Protein AF-A0A2J6H654-F1 (afdb_monomer_lite)

Sequence (128 aa):
MFSINKYWPLVLLLLPNIARSQNTPSISLNSMLEKVTAYAPSLNADAAAIKIRQAQTTEVRNNWLPSLKLNYQADVGTNNNTAGPYFGFGIIPSNSRGVRDESNTSATLTNLGIAALDWEVYNFGAYG

Secondary structure (DSSP, 8-state):
---GGGSHHHHHHHHHHHHGGG------HHHHHHHHHHH-HHHHHHHHHHHHHHHHHHHHHHTTS-EEEEEEEEEEEE-SS---PPPTTS----------SS---SEEEEEEEEEEEE--S--SSS--

Foldseek 3Di:
DDDPVVCVVVVVVCVVVVVVVPPPDPQDPVNVVVCCCVDPPVNVVVVVVVVVVVVVLVVLQCLQDKDKDKDKDKDKFWCAQDFDDDDPPPDRPGPDGPDDPDGDRDIDMDMDIDIDIDHDNDDPPSRD

Structure (mmCIF, N/CA/C/O backbone):
data_AF-A0A2J6H654-F1
#
_entry.id   AF-A0A2J6H654-F1
#
loop_
_atom_site.group_PDB
_atom_site.id
_atom_site.type_symbol
_atom_site.label_atom_id
_atom_site.label_alt_id
_atom_site.label_comp_id
_atom_site.label_asym_id
_atom_site.label_entity_id
_atom_site.label_seq_id
_atom_site.pdbx_PDB_ins_code
_atom_site.Cartn_x
_atom_site.Cartn_y
_atom_site.Cartn_z
_atom_site.occupancy
_atom_site.B_iso_or_equiv
_atom_site.auth_seq_id
_atom_site.auth_comp_id
_atom_site.auth_asym_id
_atom_site.auth_atom_id
_atom_site.pdbx_PDB_model_num
ATOM 1 N N . MET A 1 1 ? 17.261 33.964 60.748 1.00 45.66 1 MET A N 1
ATOM 2 C CA . MET A 1 1 ? 16.140 33.294 61.445 1.00 45.66 1 MET A CA 1
ATOM 3 C C . MET A 1 1 ? 14.834 33.749 60.812 1.00 45.66 1 MET A C 1
ATOM 5 O O . MET A 1 1 ? 14.419 34.877 61.041 1.00 45.66 1 MET A O 1
ATOM 9 N N . PHE A 1 2 ? 14.224 32.925 59.958 1.00 48.28 2 PHE A N 1
ATOM 10 C CA . PHE A 1 2 ? 12.904 33.222 59.395 1.00 48.28 2 PHE A CA 1
ATOM 11 C C . PHE A 1 2 ? 11.837 32.871 60.439 1.00 48.28 2 PHE A C 1
ATOM 13 O O . PHE A 1 2 ? 11.706 31.715 60.826 1.00 48.28 2 PHE A O 1
ATOM 20 N N . SER A 1 3 ? 11.122 33.881 60.943 1.00 52.66 3 SER A N 1
ATOM 21 C CA . SER A 1 3 ? 10.046 33.696 61.923 1.00 52.66 3 SER A CA 1
ATOM 22 C C . SER A 1 3 ? 8.840 33.037 61.253 1.00 52.66 3 SER A C 1
ATOM 24 O O . SER A 1 3 ? 8.214 33.616 60.362 1.00 52.66 3 SER A O 1
ATOM 26 N N . ILE A 1 4 ? 8.522 31.820 61.692 1.00 63.75 4 ILE A N 1
ATOM 27 C CA . ILE A 1 4 ? 7.454 30.976 61.140 1.00 63.75 4 ILE A CA 1
ATOM 28 C C . ILE A 1 4 ? 6.053 31.589 61.346 1.00 63.75 4 ILE A C 1
ATOM 30 O O . ILE A 1 4 ? 5.126 31.302 60.593 1.00 63.75 4 ILE A O 1
ATOM 34 N N . ASN A 1 5 ? 5.921 32.533 62.285 1.00 62.97 5 ASN A N 1
ATOM 35 C CA . ASN A 1 5 ? 4.659 33.191 62.633 1.00 62.97 5 ASN A CA 1
ATOM 36 C C . ASN A 1 5 ? 4.155 34.176 61.562 1.00 62.97 5 ASN A C 1
ATOM 38 O O . ASN A 1 5 ? 2.994 34.576 61.599 1.00 62.97 5 ASN A O 1
ATOM 42 N N . LYS A 1 6 ? 4.995 34.567 60.591 1.00 65.31 6 LYS A N 1
ATOM 43 C CA . LYS A 1 6 ? 4.622 35.534 59.542 1.00 65.31 6 LYS A CA 1
ATOM 44 C C . LYS A 1 6 ? 3.764 34.923 58.422 1.00 65.31 6 LYS A C 1
ATOM 46 O O . LYS A 1 6 ? 3.054 35.655 57.740 1.00 65.31 6 LYS A O 1
ATOM 51 N N . TYR A 1 7 ? 3.799 33.600 58.243 1.00 70.12 7 TYR A N 1
ATOM 52 C CA . TYR A 1 7 ? 3.111 32.910 57.140 1.00 70.12 7 TYR A CA 1
ATOM 53 C C . TYR A 1 7 ? 1.777 32.258 57.542 1.00 70.12 7 TYR A C 1
ATOM 55 O O . TYR A 1 7 ? 1.045 31.781 56.679 1.00 70.12 7 TYR A O 1
ATOM 63 N N . TRP A 1 8 ? 1.412 32.300 58.828 1.00 72.06 8 TRP A N 1
ATOM 64 C CA . TRP A 1 8 ? 0.133 31.799 59.344 1.00 72.06 8 TRP A CA 1
ATOM 65 C C . TRP A 1 8 ? -1.119 32.369 58.641 1.00 72.06 8 TRP A C 1
ATOM 67 O O . TRP A 1 8 ? -2.002 31.582 58.292 1.00 72.06 8 TRP A O 1
ATOM 77 N N . PRO A 1 9 ? -1.219 33.686 58.341 1.00 71.50 9 PRO A N 1
ATOM 78 C CA . PRO A 1 9 ? -2.393 34.208 57.635 1.00 71.50 9 PRO A CA 1
ATOM 79 C C . PRO A 1 9 ? -2.471 33.733 56.175 1.00 71.50 9 PRO A C 1
ATOM 81 O O . PRO A 1 9 ? -3.568 33.571 55.647 1.00 71.50 9 PRO A O 1
ATOM 84 N N . LEU A 1 10 ? -1.328 33.447 55.536 1.00 67.12 10 LEU A N 1
ATOM 85 C CA . LEU A 1 10 ? -1.275 32.907 54.172 1.00 67.12 10 LEU A CA 1
ATOM 86 C C . LEU A 1 10 ? -1.777 31.455 54.132 1.00 67.12 10 LEU A C 1
ATOM 88 O O . LEU A 1 10 ? -2.508 31.075 53.222 1.00 67.12 10 LEU A O 1
ATOM 92 N N . VAL A 1 11 ? -1.431 30.657 55.147 1.00 70.25 11 VAL A N 1
ATOM 93 C CA . VAL A 1 11 ? -1.918 29.278 55.294 1.00 70.25 11 VAL A CA 1
ATOM 94 C C . VAL A 1 11 ? -3.427 29.258 55.554 1.00 70.25 11 VAL A C 1
ATOM 96 O O . VAL A 1 11 ? -4.134 28.470 54.929 1.00 70.25 11 VAL A O 1
ATOM 99 N N . LEU A 1 12 ? -3.951 30.166 56.390 1.00 69.38 12 LEU A N 1
ATOM 100 C CA . LEU A 1 12 ? -5.393 30.250 56.660 1.00 69.38 12 LEU A CA 1
ATOM 101 C C . LEU A 1 12 ? -6.231 30.617 55.421 1.00 69.38 12 LEU A C 1
ATOM 103 O O . LEU A 1 12 ? -7.354 30.137 55.284 1.00 69.38 12 LEU A O 1
ATOM 107 N N . LEU A 1 13 ? -5.681 31.416 54.502 1.00 67.12 13 LEU A N 1
ATOM 108 C CA . LEU A 1 13 ? -6.326 31.788 53.234 1.00 67.12 13 LEU A CA 1
ATOM 109 C C . LEU A 1 13 ? -6.389 30.637 52.213 1.00 67.12 13 LEU A C 1
ATOM 111 O O . LEU A 1 13 ? -7.226 30.663 51.311 1.00 67.12 13 LEU A O 1
ATOM 115 N N . LEU A 1 14 ? -5.543 29.613 52.355 1.00 65.44 14 LEU A N 1
ATOM 116 C CA . LEU A 1 14 ? -5.492 28.460 51.448 1.00 65.44 14 LEU A CA 1
ATOM 117 C C . LEU A 1 14 ? -6.413 27.304 51.882 1.00 65.44 14 LEU A C 1
ATOM 119 O O . LEU A 1 14 ? -6.855 26.530 51.034 1.00 65.44 14 LEU A O 1
ATOM 123 N N . LEU A 1 15 ? -6.770 27.218 53.168 1.00 65.25 15 LEU A N 1
ATOM 124 C CA . LEU A 1 15 ? -7.666 26.191 53.722 1.00 65.25 15 LEU A CA 1
ATOM 125 C C . LEU A 1 15 ? -9.070 26.116 53.074 1.00 65.25 15 LEU A C 1
ATOM 127 O O . LEU A 1 15 ? -9.518 24.999 52.799 1.00 65.25 15 LEU A O 1
ATOM 131 N N . PRO A 1 16 ? -9.781 27.225 52.770 1.00 64.69 16 PRO A N 1
ATOM 132 C CA . PRO A 1 16 ? -11.122 27.130 52.187 1.00 64.69 16 PRO A CA 1
ATOM 133 C C . PRO A 1 16 ? -11.127 26.594 50.748 1.00 64.69 16 PRO A C 1
ATOM 135 O O . PRO A 1 16 ? -12.140 26.048 50.315 1.00 64.69 16 PRO A O 1
ATOM 138 N N . ASN A 1 17 ? -10.013 26.686 50.011 1.00 61.06 17 ASN A N 1
ATOM 139 C CA . ASN A 1 17 ? -9.920 26.131 48.655 1.00 61.06 17 ASN A CA 1
ATOM 140 C C . ASN A 1 17 ? -9.842 24.596 48.655 1.00 61.06 17 ASN A C 1
ATOM 142 O O . ASN A 1 17 ? -10.328 23.963 47.721 1.00 61.06 17 ASN A O 1
ATOM 146 N N . ILE A 1 18 ? -9.305 23.989 49.719 1.00 62.22 18 ILE A N 1
ATOM 147 C CA . ILE A 1 18 ? -9.226 22.527 49.851 1.00 62.22 18 ILE A CA 1
ATOM 148 C C . ILE A 1 18 ? -10.611 21.934 50.155 1.00 62.22 18 ILE A C 1
ATOM 150 O O . ILE A 1 18 ? -10.963 20.884 49.626 1.00 62.22 18 ILE A O 1
ATOM 154 N N . ALA A 1 19 ? -11.441 22.630 50.940 1.00 60.59 19 ALA A N 1
ATOM 155 C CA . ALA A 1 19 ? -12.783 22.158 51.299 1.00 60.59 19 ALA A CA 1
ATOM 156 C C . ALA A 1 19 ? -13.778 22.167 50.119 1.00 60.59 19 ALA A C 1
ATOM 158 O O . ALA A 1 19 ? -14.737 21.399 50.115 1.00 60.59 19 ALA A O 1
ATOM 159 N N . ARG A 1 20 ? -13.559 23.004 49.091 1.00 58.38 20 ARG A N 1
ATOM 160 C CA . ARG A 1 20 ? -14.437 23.061 47.905 1.00 58.38 20 ARG A CA 1
ATOM 161 C C . ARG A 1 20 ? -14.140 21.989 46.853 1.00 58.38 20 ARG A C 1
ATOM 163 O O . ARG A 1 20 ? -14.955 21.825 45.950 1.00 58.38 20 ARG A O 1
ATOM 170 N N . SER A 1 21 ? -13.031 21.249 46.957 1.00 59.78 21 SER A N 1
ATOM 171 C CA . SER A 1 21 ? -12.677 20.209 45.974 1.00 59.78 21 SER A CA 1
ATOM 172 C C . SER A 1 21 ? -13.424 18.881 46.170 1.00 59.78 21 SER A C 1
ATOM 174 O O . SER A 1 21 ? -13.341 18.004 45.315 1.00 59.78 21 SER A O 1
ATOM 176 N N . GLN A 1 22 ? -14.179 18.727 47.265 1.00 60.44 22 GLN A N 1
ATOM 177 C CA . GLN A 1 22 ? -14.835 17.462 47.630 1.00 60.44 22 GLN A CA 1
ATOM 178 C C . GLN A 1 22 ? -16.248 17.291 47.054 1.00 60.44 22 GLN A C 1
ATOM 180 O O . GLN A 1 22 ? -16.818 16.207 47.150 1.00 60.44 22 GLN A O 1
ATOM 185 N N . ASN A 1 23 ? -16.801 18.309 46.391 1.00 58.75 23 ASN A N 1
ATOM 186 C CA . ASN A 1 23 ? -18.055 18.164 45.654 1.00 58.75 23 ASN A CA 1
ATOM 187 C C . ASN A 1 23 ? -17.770 17.553 44.281 1.00 58.75 23 ASN A C 1
ATOM 189 O O . ASN A 1 23 ? -17.711 18.260 43.276 1.00 58.75 23 ASN A O 1
ATOM 193 N N . THR A 1 24 ? -17.580 16.235 44.233 1.00 62.78 24 THR A N 1
ATOM 194 C CA . THR A 1 24 ? -17.682 15.511 42.965 1.00 62.78 24 THR A CA 1
ATOM 195 C C . THR A 1 24 ? -19.160 15.495 42.570 1.00 62.78 24 THR A C 1
ATOM 197 O O . THR A 1 24 ? -19.968 14.911 43.293 1.00 62.78 24 THR A O 1
ATOM 200 N N . PRO A 1 25 ? -19.566 16.173 41.479 1.00 71.69 25 PRO A N 1
ATOM 201 C CA . PRO A 1 25 ? -20.945 16.089 41.018 1.00 71.69 25 PRO A CA 1
ATOM 202 C C . PRO A 1 25 ? -21.279 14.621 40.743 1.00 71.69 25 PRO A C 1
ATOM 204 O O . PRO A 1 25 ? -20.479 13.909 40.130 1.00 71.69 25 PRO A O 1
ATOM 207 N N . SER A 1 26 ? -22.442 14.164 41.216 1.00 73.31 26 SER A N 1
ATOM 208 C CA . SER A 1 26 ? -22.911 12.807 40.954 1.00 73.31 26 SER A CA 1
ATOM 209 C C . SER A 1 26 ? -23.100 12.645 39.449 1.00 73.31 26 SER A C 1
ATOM 211 O O . SER A 1 26 ? -24.010 13.196 38.831 1.00 73.31 26 SER A O 1
ATOM 213 N N . ILE A 1 27 ? -22.171 11.928 38.831 1.00 80.94 27 ILE A N 1
ATOM 214 C CA . ILE A 1 27 ? -22.226 11.643 37.409 1.00 80.94 27 ILE A CA 1
ATOM 215 C C . ILE A 1 27 ? -23.320 10.597 37.178 1.00 80.94 27 ILE A C 1
ATOM 217 O O . ILE A 1 27 ? -23.377 9.574 37.861 1.00 80.94 27 ILE A O 1
ATOM 221 N N . SER A 1 28 ? -24.240 10.870 36.253 1.00 88.06 28 SER A N 1
ATOM 222 C CA . SER A 1 28 ? -25.294 9.911 35.922 1.00 88.06 28 SER A CA 1
ATOM 223 C C . SER A 1 28 ? -24.702 8.750 35.123 1.00 88.06 28 SER A C 1
ATOM 225 O O . SER A 1 28 ? -23.770 8.948 34.336 1.00 88.06 28 SER A O 1
ATOM 227 N N . LEU A 1 29 ? -25.268 7.549 35.263 1.00 87.31 29 LEU A N 1
ATOM 228 C CA . LEU A 1 29 ? -24.835 6.373 34.500 1.00 87.31 29 LEU A CA 1
ATOM 229 C C . LEU A 1 29 ? -24.845 6.636 32.987 1.00 87.31 29 LEU A C 1
ATOM 231 O O . LEU A 1 29 ? -23.906 6.257 32.295 1.00 87.31 29 LEU A O 1
ATOM 235 N N . ASN A 1 30 ? -25.857 7.353 32.492 1.00 90.06 30 ASN A N 1
ATOM 236 C CA . ASN A 1 30 ? -25.958 7.731 31.082 1.00 90.06 30 ASN A CA 1
ATOM 237 C C . ASN A 1 30 ? -24.755 8.572 30.636 1.00 90.06 30 ASN A C 1
ATOM 239 O O . ASN A 1 30 ? -24.147 8.280 29.612 1.00 90.06 30 ASN A O 1
ATOM 243 N N . SER A 1 31 ? -24.355 9.560 31.443 1.00 87.38 31 SER A N 1
ATOM 244 C CA . SER A 1 31 ? -23.195 10.402 31.128 1.00 87.38 31 SER A CA 1
ATOM 245 C C . SER A 1 31 ? -21.856 9.664 31.252 1.00 87.38 31 SER A C 1
ATOM 247 O O . SER A 1 31 ? -20.908 9.986 30.538 1.00 87.38 31 SER A O 1
ATOM 249 N N . MET A 1 32 ? -21.760 8.648 32.119 1.00 86.81 32 MET A N 1
ATOM 250 C CA . MET A 1 32 ? -20.598 7.755 32.145 1.00 86.81 32 MET A CA 1
ATOM 251 C C . MET A 1 32 ? -20.550 6.877 30.899 1.00 86.81 32 MET A C 1
ATOM 253 O O . MET A 1 32 ? -19.489 6.761 30.292 1.00 86.81 32 MET A O 1
ATOM 257 N N . LEU A 1 33 ? -21.681 6.291 30.502 1.00 89.25 33 LEU A N 1
ATOM 258 C CA . LEU A 1 33 ? -21.757 5.431 29.327 1.00 89.25 33 LEU A CA 1
ATOM 259 C C . LEU A 1 33 ? -21.385 6.202 28.060 1.00 89.25 33 LEU A C 1
ATOM 261 O O . LEU A 1 33 ? -20.559 5.722 27.295 1.00 89.25 33 LEU A O 1
ATOM 265 N N . GLU A 1 34 ? -21.893 7.425 27.894 1.00 90.81 34 GLU A N 1
ATOM 266 C CA . GLU A 1 34 ? -21.542 8.299 26.771 1.00 90.81 34 GLU A CA 1
ATOM 267 C C . GLU A 1 34 ? -20.029 8.572 26.717 1.00 90.81 34 GLU A C 1
ATOM 269 O O . GLU A 1 34 ? -19.388 8.377 25.681 1.00 90.81 34 GLU A O 1
ATOM 274 N N . LYS A 1 35 ? -19.418 8.918 27.859 1.00 88.25 35 LYS A N 1
ATOM 275 C CA . LYS A 1 35 ? -17.963 9.124 27.949 1.00 88.25 35 LYS A CA 1
ATOM 276 C C . LYS A 1 35 ? -17.169 7.855 27.646 1.00 88.25 35 LYS A C 1
ATOM 278 O O . LYS A 1 35 ? -16.142 7.935 26.979 1.00 88.25 35 LYS A O 1
ATOM 283 N N . VAL A 1 36 ? -17.626 6.693 28.108 1.00 90.12 36 VAL A N 1
ATOM 284 C CA . VAL A 1 36 ? -16.990 5.405 27.799 1.00 90.12 36 VAL A CA 1
ATOM 285 C C . VAL A 1 36 ? -17.097 5.119 26.304 1.00 90.12 36 VAL A C 1
ATOM 287 O O . VAL A 1 36 ? -16.084 4.830 25.679 1.00 90.12 36 VAL A O 1
ATOM 290 N N . THR A 1 37 ? -18.271 5.281 25.695 1.00 88.56 37 THR A N 1
ATOM 291 C CA . THR A 1 37 ? -18.441 5.068 24.250 1.00 88.56 37 THR A CA 1
ATOM 292 C C . THR A 1 37 ? -17.599 6.019 23.402 1.00 88.56 37 THR A C 1
ATOM 294 O O . THR A 1 37 ? -17.109 5.615 22.353 1.00 88.56 37 THR A O 1
ATOM 297 N N . ALA A 1 38 ? -17.385 7.254 23.862 1.00 88.00 38 ALA A N 1
ATOM 298 C CA . ALA A 1 38 ? -16.606 8.253 23.139 1.00 88.00 38 ALA A CA 1
ATOM 299 C C . ALA A 1 38 ? -15.083 8.107 23.322 1.00 88.00 38 ALA A C 1
ATOM 301 O O . ALA A 1 38 ? -14.328 8.436 22.408 1.00 88.00 38 ALA A O 1
ATOM 302 N N . TYR A 1 39 ? -14.616 7.640 24.488 1.00 89.81 39 TYR A N 1
ATOM 303 C CA . TYR A 1 39 ? -13.197 7.739 24.862 1.00 89.81 39 TYR A CA 1
ATOM 304 C C . TYR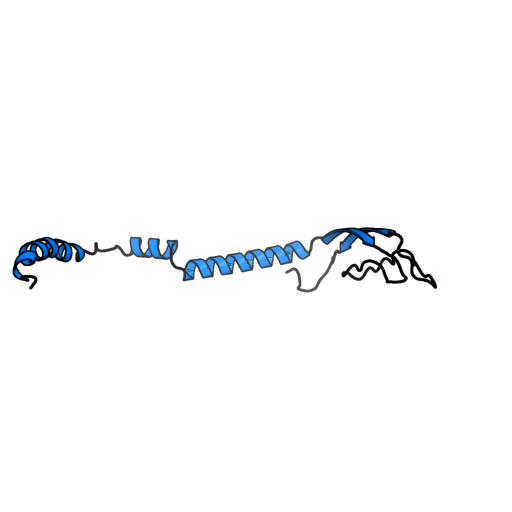 A 1 39 ? -12.548 6.438 25.339 1.00 89.81 39 TYR A C 1
ATOM 306 O O . TYR A 1 39 ? -11.343 6.445 25.595 1.00 89.81 39 TYR A O 1
ATOM 314 N N . ALA A 1 40 ? -13.279 5.327 25.472 1.00 94.25 40 ALA A N 1
ATOM 315 C CA . ALA A 1 40 ? -12.684 4.072 25.924 1.00 94.25 40 ALA A CA 1
ATOM 316 C C . ALA A 1 40 ? -11.640 3.562 24.911 1.00 94.25 40 ALA A C 1
ATOM 318 O O . ALA A 1 40 ? -11.988 3.263 23.764 1.00 94.25 40 ALA A O 1
ATOM 319 N N . PRO A 1 41 ? -10.368 3.394 25.321 1.00 92.38 41 PRO A N 1
ATOM 320 C CA . PRO A 1 41 ? -9.325 2.902 24.424 1.00 92.38 41 PRO A CA 1
ATOM 321 C C . PRO A 1 41 ? -9.613 1.500 23.878 1.00 92.38 41 PRO A C 1
ATOM 323 O O . PRO A 1 41 ? -9.273 1.221 22.732 1.00 92.38 41 PRO A O 1
ATOM 326 N N . SER A 1 42 ? -10.272 0.641 24.663 1.00 94.44 42 SER A N 1
ATOM 327 C CA . SER A 1 42 ? -10.671 -0.706 24.237 1.00 94.44 42 SER A CA 1
ATOM 328 C C . SER A 1 42 ? -11.670 -0.672 23.080 1.00 94.44 42 SER A C 1
ATOM 330 O O . SER A 1 42 ? -11.437 -1.322 22.071 1.00 94.44 42 SER A O 1
ATOM 332 N N . LEU A 1 43 ? -12.718 0.156 23.166 1.00 92.81 43 LEU A N 1
ATOM 333 C CA . LEU A 1 43 ? -13.704 0.300 22.086 1.00 92.81 43 LEU A CA 1
ATOM 334 C C . LEU A 1 43 ? -13.072 0.862 20.810 1.00 92.81 43 LEU A C 1
ATOM 336 O O . LEU A 1 43 ? -13.392 0.418 19.710 1.00 92.81 43 LEU A O 1
ATOM 340 N N . ASN A 1 44 ? -12.141 1.808 20.949 1.00 93.44 44 ASN A N 1
ATOM 341 C CA . ASN A 1 44 ? -11.393 2.335 19.811 1.00 93.44 44 ASN A CA 1
ATOM 342 C C . ASN A 1 44 ? -10.493 1.270 19.170 1.00 93.44 44 ASN A C 1
ATOM 344 O O . ASN A 1 44 ? -10.419 1.196 17.942 1.00 93.44 44 ASN A O 1
ATOM 348 N N . ALA A 1 45 ? -9.835 0.437 19.979 1.00 95.12 45 ALA A N 1
ATOM 349 C CA . ALA A 1 45 ? -9.026 -0.674 19.492 1.00 95.12 45 ALA A CA 1
ATOM 350 C C . ALA A 1 45 ? -9.885 -1.721 18.768 1.00 95.12 45 ALA A C 1
ATOM 352 O O . ALA A 1 45 ? -9.539 -2.122 17.658 1.00 95.12 45 ALA A O 1
ATOM 353 N N . ASP A 1 46 ? -11.035 -2.092 19.333 1.00 95.69 46 ASP A N 1
ATOM 354 C CA . ASP A 1 46 ? -11.975 -3.035 18.720 1.00 95.69 46 ASP A CA 1
ATOM 355 C C . ASP A 1 46 ? -12.534 -2.484 17.399 1.00 95.69 46 ASP A C 1
ATOM 357 O O . ASP A 1 46 ? -12.549 -3.174 16.376 1.00 95.69 46 ASP A O 1
ATOM 361 N N . ALA A 1 47 ? -12.919 -1.204 17.371 1.00 94.31 47 ALA A N 1
ATOM 362 C CA . ALA A 1 47 ? -13.373 -0.536 16.155 1.00 94.31 47 ALA A CA 1
ATOM 363 C C . ALA A 1 47 ? -12.273 -0.479 15.081 1.00 94.31 47 ALA A C 1
ATOM 365 O O . ALA A 1 47 ? -12.549 -0.685 13.896 1.00 94.31 47 ALA A O 1
ATOM 366 N N . ALA A 1 48 ? -11.022 -0.220 15.471 1.00 96.06 48 ALA A N 1
ATOM 367 C CA . ALA A 1 48 ? -9.884 -0.258 14.559 1.00 96.06 48 ALA A CA 1
ATOM 368 C C . ALA A 1 48 ? -9.630 -1.677 14.033 1.00 96.06 48 ALA A C 1
ATOM 370 O O . ALA A 1 48 ? -9.415 -1.848 12.834 1.00 96.06 48 ALA A O 1
ATOM 371 N N . ALA A 1 49 ? -9.725 -2.700 14.887 1.00 97.56 49 ALA A N 1
A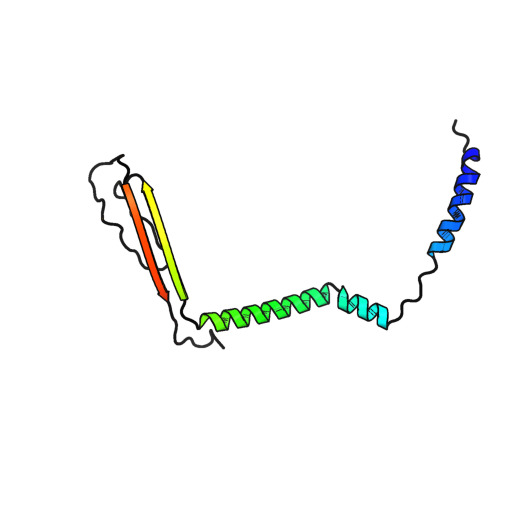TOM 372 C CA . ALA A 1 49 ? -9.585 -4.095 14.485 1.00 97.56 49 ALA A CA 1
ATOM 373 C C . ALA A 1 49 ? -10.637 -4.485 13.436 1.00 97.56 49 ALA A C 1
ATOM 375 O O . ALA A 1 49 ? -10.290 -5.075 12.412 1.00 97.56 49 ALA A O 1
ATOM 376 N N . ILE A 1 50 ? -11.899 -4.086 13.628 1.00 97.62 50 ILE A N 1
ATOM 377 C CA . ILE A 1 50 ? -12.971 -4.297 12.642 1.00 97.62 50 ILE A CA 1
ATOM 378 C C . ILE A 1 50 ? -12.632 -3.611 11.313 1.00 97.62 50 ILE A C 1
ATOM 380 O O . ILE A 1 50 ? -12.712 -4.245 10.259 1.00 97.62 50 ILE A O 1
ATOM 384 N N . LYS A 1 51 ? -12.202 -2.344 11.346 1.00 97.81 51 LYS A N 1
ATOM 385 C CA . LYS A 1 51 ? -11.811 -1.599 10.136 1.00 97.81 51 LYS A CA 1
ATOM 386 C C . LYS A 1 51 ? -10.647 -2.260 9.398 1.00 97.81 51 LYS A C 1
ATOM 388 O O . LYS A 1 51 ? -10.671 -2.327 8.173 1.00 97.81 51 LYS A O 1
ATOM 393 N N . ILE A 1 52 ? -9.660 -2.789 10.122 1.00 97.31 52 ILE A N 1
ATOM 394 C CA . ILE A 1 52 ? -8.541 -3.534 9.530 1.00 97.31 52 ILE A CA 1
ATOM 395 C C . ILE A 1 52 ? -9.059 -4.771 8.797 1.00 97.31 52 ILE A C 1
ATOM 397 O O . ILE A 1 52 ? -8.675 -4.996 7.652 1.00 97.31 52 ILE A O 1
ATOM 401 N N . ARG A 1 53 ? -9.964 -5.550 9.406 1.00 96.19 53 ARG A N 1
ATOM 402 C CA . ARG A 1 53 ? -10.555 -6.723 8.737 1.00 96.19 53 ARG A CA 1
ATOM 403 C C . ARG A 1 53 ? -11.336 -6.333 7.484 1.00 96.19 53 ARG A C 1
ATOM 405 O O . ARG A 1 53 ? -11.173 -6.972 6.452 1.00 96.19 53 ARG A O 1
ATOM 412 N N . GLN A 1 54 ? -12.116 -5.254 7.539 1.00 96.44 54 GLN A N 1
ATOM 413 C CA . GLN A 1 54 ? -12.840 -4.733 6.373 1.00 96.44 54 GLN A CA 1
ATOM 414 C C . GLN A 1 54 ? -11.893 -4.300 5.243 1.00 96.44 54 GLN A C 1
ATOM 416 O O . GLN A 1 54 ? -12.145 -4.606 4.074 1.00 96.44 54 GLN A O 1
ATOM 421 N N . ALA A 1 55 ? -10.790 -3.626 5.581 1.00 96.44 55 ALA A N 1
ATOM 422 C CA . ALA A 1 55 ? -9.759 -3.253 4.617 1.00 96.44 55 ALA A CA 1
ATOM 423 C C . ALA A 1 55 ? -9.103 -4.496 3.999 1.00 96.44 55 ALA A C 1
ATOM 425 O O . ALA A 1 55 ? -8.998 -4.576 2.783 1.00 96.44 55 ALA A O 1
ATOM 426 N N . GLN A 1 56 ? -8.766 -5.509 4.803 1.00 93.88 56 GLN A N 1
ATOM 427 C CA . GLN A 1 56 ? -8.209 -6.775 4.314 1.00 93.88 56 GLN A CA 1
ATOM 428 C C . GLN A 1 56 ? -9.152 -7.492 3.340 1.00 93.88 56 GLN A C 1
ATOM 430 O O . GLN A 1 56 ? -8.710 -7.928 2.282 1.00 93.88 56 GLN A O 1
ATOM 435 N N . THR A 1 57 ? -10.451 -7.571 3.641 1.00 92.62 57 THR A N 1
ATOM 436 C CA . THR A 1 57 ? -11.440 -8.137 2.707 1.00 92.62 57 THR A CA 1
ATOM 437 C C . THR A 1 57 ? -11.525 -7.332 1.409 1.00 92.62 57 THR A C 1
ATOM 439 O O . THR A 1 57 ? -11.701 -7.903 0.334 1.00 92.62 57 THR A O 1
ATOM 442 N N . THR A 1 58 ? -11.394 -6.007 1.490 1.00 92.50 58 THR A N 1
ATOM 443 C CA . THR A 1 58 ? -11.399 -5.136 0.308 1.00 92.50 58 THR A CA 1
ATOM 444 C C . THR A 1 58 ? -10.145 -5.342 -0.542 1.00 92.50 58 THR A C 1
ATOM 446 O O . THR A 1 58 ? -10.265 -5.485 -1.753 1.00 92.50 58 THR A O 1
ATOM 449 N N . GLU A 1 59 ? -8.967 -5.444 0.075 1.00 91.06 59 GLU A N 1
ATOM 450 C CA . GLU A 1 59 ? -7.708 -5.767 -0.611 1.00 91.06 59 GLU A CA 1
ATOM 451 C C . GLU A 1 59 ? -7.778 -7.128 -1.309 1.00 91.06 59 GLU A C 1
ATOM 453 O O . GLU A 1 59 ? -7.462 -7.243 -2.489 1.00 91.06 59 GLU A O 1
ATOM 458 N N . VAL A 1 60 ? -8.282 -8.152 -0.615 1.00 89.81 60 VAL A N 1
ATOM 459 C CA . VAL A 1 60 ? -8.486 -9.489 -1.188 1.00 89.81 60 VAL A CA 1
ATOM 460 C C . VAL A 1 60 ? -9.409 -9.442 -2.408 1.00 89.81 60 VAL A C 1
ATOM 462 O O . VAL A 1 60 ? -9.098 -10.036 -3.439 1.00 89.81 60 VAL A O 1
ATOM 465 N N . ARG A 1 61 ? -10.512 -8.689 -2.332 1.00 88.00 61 ARG A N 1
ATOM 466 C CA . ARG A 1 61 ? -11.413 -8.484 -3.474 1.00 88.00 61 ARG A CA 1
ATOM 467 C C . ARG A 1 61 ? -10.714 -7.759 -4.625 1.00 88.00 61 ARG A C 1
ATOM 469 O O . ARG A 1 61 ? -10.913 -8.124 -5.780 1.00 88.00 61 ARG A O 1
ATOM 476 N N . ASN A 1 62 ? -9.922 -6.734 -4.325 1.00 89.25 62 ASN A N 1
ATOM 477 C CA . ASN A 1 62 ? -9.207 -5.958 -5.334 1.00 89.25 62 ASN A CA 1
ATOM 478 C C . ASN A 1 62 ? -8.112 -6.781 -6.023 1.00 89.25 62 ASN A C 1
ATOM 480 O O . ASN A 1 62 ? -7.877 -6.573 -7.207 1.00 89.25 62 ASN A O 1
ATOM 484 N N . ASN A 1 63 ? -7.503 -7.753 -5.337 1.00 88.12 63 ASN A N 1
ATOM 485 C CA . ASN A 1 63 ? -6.501 -8.652 -5.920 1.00 88.12 63 ASN A CA 1
ATOM 486 C C . ASN A 1 63 ? -7.049 -9.572 -7.025 1.00 88.12 63 ASN A C 1
ATOM 488 O O . ASN A 1 63 ? -6.258 -10.158 -7.760 1.00 88.12 63 ASN A O 1
ATOM 492 N N . TRP A 1 64 ? -8.372 -9.700 -7.173 1.00 87.62 64 TRP A N 1
ATOM 493 C CA . TRP A 1 64 ? -8.971 -10.356 -8.342 1.00 87.62 64 TRP A CA 1
ATOM 494 C C . TRP A 1 64 ? -8.850 -9.506 -9.620 1.00 87.62 64 TRP A C 1
ATOM 496 O O . TRP A 1 64 ? -8.930 -10.022 -10.738 1.00 87.62 64 TRP A O 1
ATOM 506 N N . LEU A 1 65 ? -8.670 -8.192 -9.486 1.00 91.12 65 LEU A N 1
ATOM 507 C CA . LEU A 1 65 ? -8.506 -7.300 -10.626 1.00 91.12 65 LEU A CA 1
ATOM 508 C C . LEU A 1 65 ? -7.110 -7.463 -11.248 1.00 91.12 65 LEU A C 1
ATOM 510 O O . LEU A 1 65 ? -6.1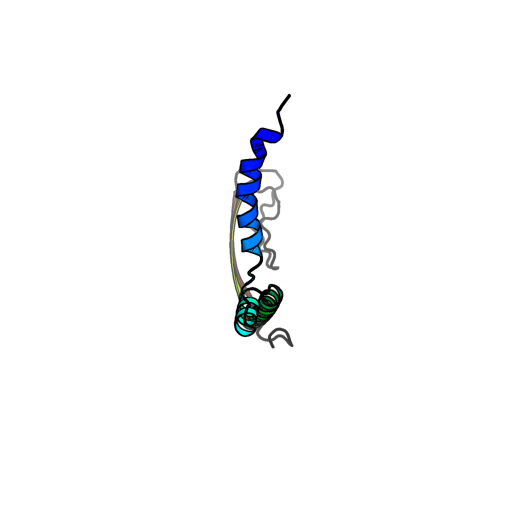50 -7.805 -10.555 1.00 91.12 65 LEU A O 1
ATOM 514 N N . PRO A 1 66 ? -6.966 -7.194 -12.556 1.00 91.69 66 PRO A N 1
ATOM 515 C CA . PRO A 1 66 ? -5.661 -7.202 -13.198 1.00 91.69 66 PRO A CA 1
ATOM 516 C C . PRO A 1 66 ? -4.732 -6.143 -12.586 1.00 91.69 66 PRO A C 1
ATOM 518 O O . PRO A 1 66 ? -5.102 -4.979 -12.423 1.00 91.69 66 PRO A O 1
ATOM 521 N N . SER A 1 67 ? -3.495 -6.541 -12.300 1.00 90.44 67 SER A N 1
ATOM 522 C CA . SER A 1 67 ? -2.436 -5.679 -11.783 1.00 90.44 67 SER A CA 1
ATOM 523 C C . SER A 1 67 ? -1.589 -5.142 -12.938 1.00 90.44 67 SER A C 1
ATOM 525 O O . SER A 1 67 ? -0.761 -5.863 -13.499 1.00 90.44 67 SER A O 1
ATOM 527 N N . LEU A 1 68 ? -1.740 -3.853 -13.249 1.00 90.25 68 LEU A N 1
ATOM 528 C CA . LEU A 1 68 ? -0.872 -3.139 -14.186 1.00 90.25 68 LEU A CA 1
ATOM 529 C C . LEU A 1 68 ? 0.319 -2.513 -13.446 1.00 90.25 68 LEU A C 1
ATOM 531 O O . LEU A 1 68 ? 0.144 -1.636 -12.601 1.00 90.25 68 LEU A O 1
ATOM 535 N N . LYS A 1 69 ? 1.538 -2.919 -13.804 1.00 87.88 69 LYS A N 1
ATOM 536 C CA . LYS A 1 69 ? 2.791 -2.378 -13.263 1.00 87.88 69 LYS A CA 1
ATOM 537 C C . LYS A 1 69 ? 3.544 -1.636 -14.357 1.00 87.88 69 LYS A C 1
ATOM 539 O O . LYS A 1 69 ? 3.898 -2.220 -15.380 1.00 87.88 69 LYS A O 1
ATOM 544 N N . LEU A 1 70 ? 3.821 -0.359 -14.112 1.00 86.94 70 LEU A N 1
ATOM 545 C CA . LEU A 1 70 ? 4.609 0.498 -14.992 1.00 86.94 70 LEU A CA 1
ATOM 546 C C . LEU A 1 70 ? 5.907 0.871 -14.286 1.00 86.94 70 LEU A C 1
ATOM 548 O O . LEU A 1 70 ? 5.879 1.354 -13.157 1.00 86.94 70 LEU A O 1
ATOM 552 N N . ASN A 1 71 ? 7.038 0.639 -14.944 1.00 81.69 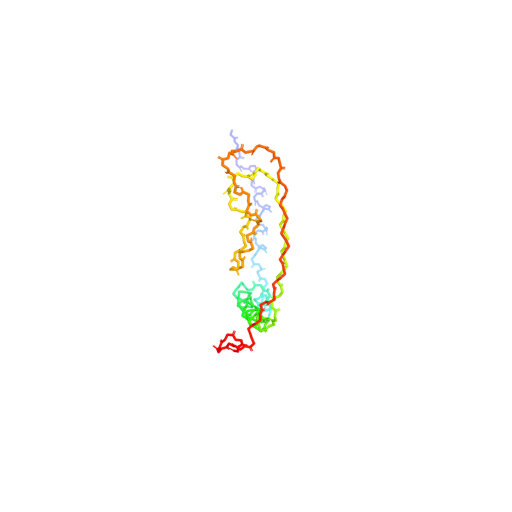71 ASN A N 1
ATOM 553 C CA . ASN A 1 71 ? 8.355 0.967 -14.418 1.00 81.69 71 ASN A CA 1
ATOM 554 C C . ASN A 1 71 ? 9.189 1.637 -15.503 1.00 81.69 71 ASN A C 1
ATOM 556 O O . ASN A 1 71 ? 9.150 1.245 -16.668 1.00 81.69 71 ASN A O 1
ATOM 560 N N . TYR A 1 72 ? 9.960 2.636 -15.102 1.00 82.38 72 TYR A N 1
ATOM 561 C CA . TYR A 1 72 ? 10.929 3.295 -15.958 1.00 82.38 72 TYR A CA 1
ATOM 562 C C . TYR A 1 72 ? 12.219 3.476 -15.175 1.00 82.38 72 TYR A C 1
ATOM 564 O O . TYR A 1 72 ? 12.203 3.996 -14.061 1.00 82.38 72 TYR A O 1
ATOM 572 N N . GLN A 1 73 ? 13.323 3.050 -15.768 1.00 76.25 73 GLN A N 1
ATOM 573 C CA . GLN A 1 73 ? 14.651 3.200 -15.213 1.00 76.25 73 GLN A CA 1
ATOM 574 C C . GLN A 1 73 ? 15.556 3.876 -16.234 1.00 76.25 73 GLN A C 1
ATOM 576 O O . GLN A 1 73 ? 15.510 3.568 -17.425 1.00 76.25 73 GLN A O 1
ATOM 581 N N . ALA A 1 74 ? 16.379 4.801 -15.754 1.00 80.38 74 ALA A N 1
ATOM 582 C CA . ALA A 1 74 ? 17.425 5.438 -16.529 1.00 80.38 74 ALA A CA 1
ATOM 583 C C . ALA A 1 74 ? 18.696 5.467 -15.684 1.00 80.38 74 ALA A C 1
ATOM 585 O O . ALA A 1 74 ? 18.698 6.029 -14.591 1.00 80.38 74 ALA A O 1
ATOM 586 N N . ASP A 1 75 ? 19.760 4.871 -16.206 1.00 75.12 75 ASP A N 1
ATOM 587 C CA . ASP A 1 75 ? 21.045 4.755 -15.532 1.00 75.12 75 ASP A CA 1
ATOM 588 C C . ASP A 1 75 ? 22.134 5.375 -16.410 1.00 75.12 75 ASP A C 1
ATOM 590 O O . ASP A 1 75 ? 22.199 5.135 -17.620 1.00 75.12 75 ASP A O 1
ATOM 594 N N . VAL A 1 76 ? 23.015 6.162 -15.794 1.00 79.75 76 VAL A N 1
ATOM 595 C CA . VAL A 1 76 ? 24.222 6.693 -16.432 1.00 79.75 76 VAL A CA 1
ATOM 596 C C . VAL A 1 76 ? 25.439 6.167 -15.685 1.00 79.75 76 VAL A C 1
ATOM 598 O O . VAL A 1 76 ? 25.556 6.315 -14.471 1.00 79.75 76 VAL A O 1
ATOM 601 N N . GLY A 1 77 ? 26.350 5.530 -16.408 1.00 76.38 77 GLY A N 1
ATOM 602 C CA . GLY A 1 77 ? 27.536 4.926 -15.815 1.00 76.38 77 GLY A CA 1
ATOM 603 C C . GLY A 1 77 ? 28.494 4.409 -16.872 1.00 76.38 77 GLY A C 1
ATOM 604 O O . GLY A 1 77 ? 28.282 4.591 -18.066 1.00 76.38 77 GLY A O 1
ATOM 605 N N . THR A 1 78 ? 29.571 3.767 -16.451 1.00 75.12 78 THR A N 1
ATOM 606 C CA . THR A 1 78 ? 30.498 3.099 -17.366 1.00 75.12 78 THR A CA 1
ATOM 607 C C . THR A 1 78 ? 30.057 1.648 -17.555 1.00 75.12 78 THR A C 1
ATOM 609 O O . THR A 1 78 ? 29.712 0.965 -16.592 1.00 75.12 78 THR A O 1
ATOM 612 N N . ASN A 1 79 ? 30.022 1.169 -18.800 1.00 68.94 79 ASN A N 1
ATOM 613 C CA . ASN A 1 79 ? 29.635 -0.210 -19.106 1.00 68.94 79 ASN A CA 1
ATOM 614 C C . ASN A 1 79 ? 30.875 -1.041 -19.459 1.00 68.94 79 ASN A C 1
ATOM 616 O O . ASN A 1 79 ? 31.376 -0.963 -20.583 1.00 68.94 79 ASN A O 1
ATOM 620 N N . ASN A 1 80 ? 31.334 -1.835 -18.488 1.00 71.25 80 ASN A N 1
ATOM 621 C CA . ASN A 1 80 ? 32.523 -2.689 -18.573 1.00 71.25 80 ASN A CA 1
ATOM 622 C C . ASN A 1 80 ? 32.165 -4.168 -18.403 1.00 71.25 80 ASN A C 1
ATOM 624 O O . ASN A 1 80 ? 32.754 -4.854 -17.575 1.00 71.25 80 ASN A O 1
ATOM 628 N N . ASN A 1 81 ? 31.183 -4.656 -19.169 1.00 62.09 81 ASN A N 1
ATOM 629 C CA . ASN A 1 81 ? 30.733 -6.054 -19.132 1.00 62.09 81 ASN A CA 1
ATOM 630 C C . ASN A 1 81 ? 29.964 -6.456 -17.848 1.00 62.09 81 ASN A C 1
ATOM 632 O O . ASN A 1 81 ? 29.784 -7.640 -17.565 1.00 62.09 81 ASN A O 1
ATOM 636 N N . THR A 1 82 ? 29.453 -5.487 -17.084 1.00 59.62 82 THR A N 1
ATOM 637 C CA . THR A 1 82 ? 28.545 -5.736 -15.953 1.00 59.62 82 THR A CA 1
ATOM 638 C C . THR A 1 82 ? 27.103 -5.796 -16.460 1.00 59.62 82 THR A C 1
ATOM 640 O O . THR A 1 82 ? 26.672 -4.910 -17.198 1.00 59.62 82 THR A O 1
ATOM 643 N N . ALA A 1 83 ? 26.347 -6.837 -16.094 1.00 56.09 83 ALA A N 1
ATOM 644 C CA . ALA A 1 83 ? 24.939 -6.949 -16.473 1.00 56.09 83 ALA A CA 1
ATOM 645 C C . ALA A 1 83 ? 24.150 -5.718 -15.982 1.00 56.09 83 ALA A C 1
ATOM 647 O O . ALA A 1 83 ? 24.284 -5.315 -14.826 1.00 56.09 83 ALA A O 1
ATOM 648 N N . GLY A 1 84 ? 23.383 -5.113 -16.897 1.00 55.38 84 GLY A N 1
ATOM 649 C CA . GLY A 1 84 ? 22.577 -3.915 -16.655 1.00 55.38 84 GLY A CA 1
ATOM 650 C C . GLY A 1 84 ? 21.409 -4.139 -15.682 1.00 55.38 84 GLY A C 1
ATOM 651 O O . GLY A 1 84 ? 21.297 -5.212 -15.091 1.00 55.38 84 GLY A O 1
ATOM 652 N N . PRO A 1 85 ? 20.537 -3.132 -15.505 1.00 54.00 85 PRO A N 1
ATOM 653 C CA . PRO A 1 85 ? 19.546 -3.096 -14.433 1.00 54.00 85 PRO A CA 1
ATOM 654 C C . PRO A 1 85 ? 18.668 -4.349 -14.311 1.00 54.00 85 PRO A C 1
ATOM 656 O O . PRO A 1 85 ? 18.225 -4.921 -15.308 1.00 54.00 85 PRO A O 1
ATOM 659 N N . TYR A 1 86 ? 18.393 -4.739 -13.063 1.00 57.81 86 TYR A N 1
ATOM 660 C CA . TYR A 1 86 ? 17.598 -5.913 -12.707 1.00 57.81 86 TYR A CA 1
ATOM 661 C C . TYR A 1 86 ? 16.152 -5.527 -12.397 1.00 57.81 86 TYR A C 1
ATOM 663 O O . TYR A 1 86 ? 15.900 -4.688 -11.533 1.00 57.81 86 TYR A O 1
ATOM 671 N N . PHE A 1 87 ? 15.196 -6.206 -13.035 1.00 57.56 87 PHE A N 1
ATOM 672 C CA . PHE A 1 87 ? 13.784 -6.119 -12.675 1.00 57.56 87 PHE A CA 1
ATOM 673 C C . PHE A 1 87 ? 13.360 -7.353 -11.866 1.00 57.56 87 PHE A C 1
ATOM 675 O O . PHE A 1 87 ? 13.446 -8.486 -12.335 1.00 57.56 87 PHE A O 1
ATOM 682 N N . GLY A 1 88 ? 12.897 -7.135 -10.631 1.00 57.47 88 GLY A N 1
ATOM 683 C CA . GLY A 1 88 ? 12.634 -8.187 -9.636 1.00 57.47 88 GLY A CA 1
ATOM 684 C C . GLY A 1 88 ? 11.404 -9.076 -9.870 1.00 57.47 88 GLY A C 1
ATOM 685 O O . GLY A 1 88 ? 11.101 -9.896 -9.011 1.00 57.47 88 GLY A O 1
ATOM 686 N N . PHE A 1 89 ? 10.695 -8.947 -10.998 1.00 57.66 89 PHE A N 1
ATOM 687 C CA . PHE A 1 89 ? 9.481 -9.726 -11.306 1.00 57.66 89 PHE A CA 1
ATOM 688 C C . PHE A 1 89 ? 9.681 -10.775 -12.419 1.00 57.66 89 PHE A C 1
ATOM 690 O O . PHE A 1 89 ? 8.743 -11.127 -13.126 1.00 57.66 89 PHE A O 1
ATOM 697 N N . GLY A 1 90 ? 10.902 -11.291 -12.594 1.00 53.31 90 GLY A N 1
ATOM 698 C CA . GLY A 1 90 ? 11.162 -12.483 -13.419 1.00 53.31 90 GLY A CA 1
ATOM 699 C C . GLY A 1 90 ? 11.332 -12.250 -14.925 1.00 53.31 90 GLY A C 1
ATOM 700 O O . GLY A 1 90 ? 11.772 -13.161 -15.623 1.00 53.31 90 GLY A O 1
ATOM 701 N N . ILE A 1 91 ? 11.074 -11.042 -15.436 1.00 50.66 91 ILE A N 1
ATOM 702 C CA . ILE A 1 91 ? 11.472 -10.657 -16.798 1.00 50.66 91 ILE A CA 1
ATOM 703 C C . ILE A 1 91 ? 12.838 -9.979 -16.714 1.00 50.66 91 ILE A C 1
ATOM 705 O O . ILE A 1 91 ? 12.963 -8.899 -16.141 1.00 50.66 91 ILE A O 1
ATOM 709 N N . ILE A 1 92 ? 13.857 -10.623 -17.288 1.00 52.34 92 ILE A N 1
ATOM 710 C CA . ILE A 1 92 ? 15.217 -10.087 -17.408 1.00 52.34 92 ILE A CA 1
ATOM 711 C C . ILE A 1 92 ? 15.394 -9.604 -18.852 1.00 52.34 92 ILE A C 1
ATOM 713 O O . ILE A 1 92 ? 15.856 -10.372 -19.702 1.00 52.34 92 ILE A O 1
ATOM 717 N N . PRO A 1 93 ? 15.023 -8.358 -19.186 1.00 53.28 93 PRO A N 1
ATOM 718 C CA . PRO A 1 93 ? 15.484 -7.783 -20.432 1.00 53.28 93 PRO A CA 1
ATOM 719 C C . PRO A 1 93 ? 16.990 -7.565 -20.281 1.00 53.28 93 PRO A C 1
ATOM 721 O O . PRO A 1 93 ? 17.444 -6.716 -19.514 1.00 53.28 93 PRO A O 1
ATOM 724 N N . SER A 1 94 ? 17.792 -8.364 -20.986 1.00 51.78 94 SER A N 1
ATOM 725 C CA . SER A 1 94 ? 19.212 -8.056 -21.105 1.00 51.78 94 SER A CA 1
ATOM 726 C C . SER A 1 94 ? 19.318 -6.713 -21.814 1.00 51.78 94 SER A C 1
ATOM 728 O O . SER A 1 94 ? 19.039 -6.617 -23.007 1.00 51.78 94 SER A O 1
ATOM 730 N N . ASN A 1 95 ? 19.759 -5.681 -21.100 1.00 52.38 95 ASN A N 1
ATOM 731 C CA . ASN A 1 95 ? 20.270 -4.489 -21.758 1.00 52.38 95 ASN A CA 1
ATOM 732 C C . ASN A 1 95 ? 21.472 -4.930 -22.605 1.00 52.38 95 ASN A C 1
ATOM 734 O O . ASN A 1 95 ? 22.293 -5.734 -22.151 1.00 52.38 95 ASN A O 1
ATOM 738 N N . SER A 1 96 ? 21.479 -4.516 -23.871 1.00 53.09 96 SER A N 1
ATOM 739 C CA . SER A 1 96 ? 22.375 -4.979 -24.930 1.00 53.09 96 SER A CA 1
ATOM 740 C C . SER A 1 96 ? 23.807 -5.216 -24.440 1.00 53.09 96 SER A C 1
ATOM 742 O O . SER A 1 96 ? 24.450 -4.313 -23.908 1.00 53.09 96 SER A O 1
ATOM 744 N N . ARG A 1 97 ? 24.288 -6.452 -24.634 1.00 54.34 97 ARG A N 1
ATOM 745 C CA . ARG A 1 97 ? 25.654 -6.924 -24.366 1.00 54.34 97 ARG A CA 1
ATOM 746 C C . ARG A 1 97 ? 26.708 -5.863 -24.715 1.00 54.34 97 ARG A C 1
ATOM 748 O O . ARG A 1 97 ? 27.032 -5.668 -25.882 1.00 54.34 97 ARG A O 1
ATOM 755 N N . GLY A 1 98 ? 27.296 -5.249 -23.693 1.00 54.72 98 GLY A N 1
ATOM 756 C CA . GLY A 1 98 ? 28.548 -4.498 -23.785 1.00 54.72 98 GLY A CA 1
ATOM 757 C C . GLY A 1 98 ? 29.749 -5.402 -23.517 1.00 54.72 98 GLY A C 1
ATOM 758 O O . GLY A 1 98 ? 30.587 -5.048 -22.695 1.00 54.72 98 GLY A O 1
ATOM 759 N N . VAL A 1 99 ? 29.796 -6.593 -24.131 1.00 58.94 99 VAL A N 1
ATOM 760 C CA . VAL A 1 99 ? 30.927 -7.517 -23.948 1.00 58.94 99 VAL A CA 1
ATOM 761 C C . VAL A 1 99 ? 32.141 -6.903 -24.628 1.00 58.94 99 VAL A C 1
ATOM 763 O O . VAL A 1 99 ? 32.137 -6.692 -25.841 1.00 58.94 99 VAL A O 1
ATOM 766 N N . ARG A 1 100 ? 33.142 -6.551 -23.827 1.00 66.88 100 ARG A N 1
ATOM 767 C CA . ARG A 1 100 ? 34.385 -5.919 -24.262 1.00 66.88 100 ARG A CA 1
ATOM 768 C C . ARG A 1 100 ? 35.541 -6.542 -23.498 1.00 66.88 100 ARG A C 1
ATOM 770 O O . ARG A 1 100 ? 35.399 -6.823 -22.312 1.00 66.88 100 ARG A O 1
ATOM 777 N N . ASP A 1 101 ? 36.665 -6.705 -24.185 1.00 70.94 101 ASP A N 1
ATOM 778 C CA . ASP A 1 101 ? 37.881 -7.284 -23.606 1.00 70.94 101 ASP A CA 1
ATOM 779 C C . ASP A 1 101 ? 38.633 -6.287 -22.700 1.00 70.94 101 ASP A C 1
ATOM 781 O O . ASP A 1 101 ? 39.444 -6.695 -21.877 1.00 70.94 101 ASP A O 1
ATOM 785 N N . GLU A 1 102 ? 38.327 -4.986 -22.804 1.00 74.69 102 GLU A N 1
ATOM 786 C CA . GLU A 1 102 ? 39.010 -3.888 -22.105 1.00 74.69 102 GLU A CA 1
ATOM 787 C C . GLU A 1 102 ? 38.019 -2.953 -21.386 1.00 74.69 102 GLU A C 1
ATOM 789 O O . GLU A 1 102 ? 36.887 -2.744 -21.839 1.00 74.69 102 GLU A O 1
ATOM 794 N N . SER A 1 103 ? 38.460 -2.343 -20.277 1.00 71.19 103 SER A N 1
ATOM 795 C CA . SER A 1 103 ? 37.663 -1.375 -19.504 1.00 71.19 103 SER A CA 1
ATOM 796 C C . SER A 1 103 ? 37.585 -0.004 -20.184 1.00 71.19 103 SER A C 1
ATOM 798 O O . SER A 1 103 ? 38.586 0.551 -20.629 1.00 71.19 103 SER A O 1
ATOM 800 N N . ASN A 1 104 ? 36.394 0.589 -20.199 1.00 73.25 104 ASN A N 1
ATOM 801 C CA . ASN A 1 104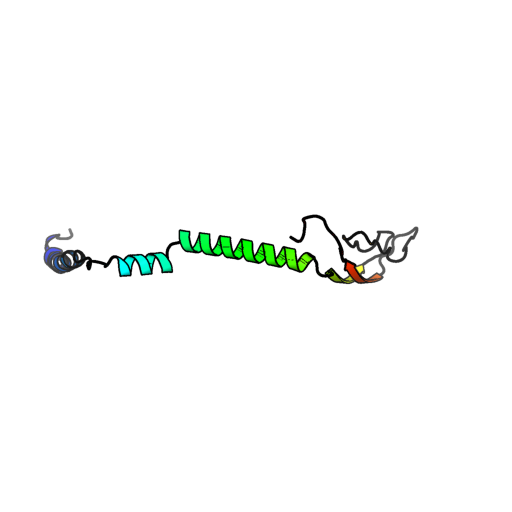 ? 36.089 1.906 -20.741 1.00 73.25 104 ASN A CA 1
ATOM 802 C C . ASN A 1 104 ? 35.536 2.837 -19.643 1.00 73.25 104 ASN A C 1
ATOM 804 O O . ASN A 1 104 ? 34.682 2.458 -18.840 1.00 73.25 104 ASN A O 1
ATOM 808 N N . THR A 1 105 ? 36.018 4.078 -19.606 1.00 79.62 105 THR A N 1
ATOM 809 C CA . THR A 1 105 ? 35.564 5.129 -18.676 1.00 79.62 105 THR A CA 1
ATOM 810 C C . THR A 1 105 ? 34.547 6.091 -19.294 1.00 79.62 105 THR A C 1
ATOM 812 O O . THR A 1 105 ? 34.087 7.023 -18.636 1.00 79.62 105 THR A O 1
ATOM 815 N N . SER A 1 106 ? 34.164 5.864 -20.549 1.00 78.06 106 SER A N 1
ATOM 816 C CA . SER A 1 106 ? 33.168 6.664 -21.257 1.00 78.06 106 SER A CA 1
ATOM 817 C C . SER A 1 106 ? 31.781 6.460 -20.653 1.00 78.06 106 SER A C 1
ATOM 819 O O . SER A 1 106 ? 31.328 5.326 -20.462 1.00 78.06 106 SER A O 1
ATOM 821 N N . ALA A 1 107 ? 31.091 7.569 -20.392 1.00 75.50 107 ALA A N 1
ATOM 822 C CA . ALA A 1 107 ? 29.719 7.543 -19.912 1.00 75.50 107 ALA A CA 1
ATOM 823 C C . ALA A 1 107 ? 28.808 6.853 -20.938 1.00 75.50 107 ALA A C 1
ATOM 825 O O . ALA A 1 107 ? 28.786 7.195 -22.119 1.00 75.50 107 ALA A O 1
ATOM 826 N N . THR A 1 108 ? 28.050 5.875 -20.464 1.00 73.25 108 THR A N 1
ATOM 827 C CA . THR A 1 108 ? 27.026 5.144 -21.200 1.00 73.25 108 THR A CA 1
ATOM 828 C C . THR A 1 108 ? 25.685 5.421 -20.536 1.00 73.25 108 THR A C 1
ATOM 830 O O . THR A 1 108 ? 25.563 5.346 -19.314 1.00 73.25 108 THR A O 1
ATOM 833 N N . LEU A 1 109 ? 24.681 5.741 -21.347 1.00 71.62 109 LEU A N 1
ATOM 834 C CA . LEU A 1 109 ? 23.301 5.899 -20.906 1.00 71.62 109 LEU A CA 1
ATOM 835 C C . LEU A 1 109 ? 22.533 4.617 -21.228 1.00 71.62 109 LEU A C 1
ATOM 837 O O . LEU 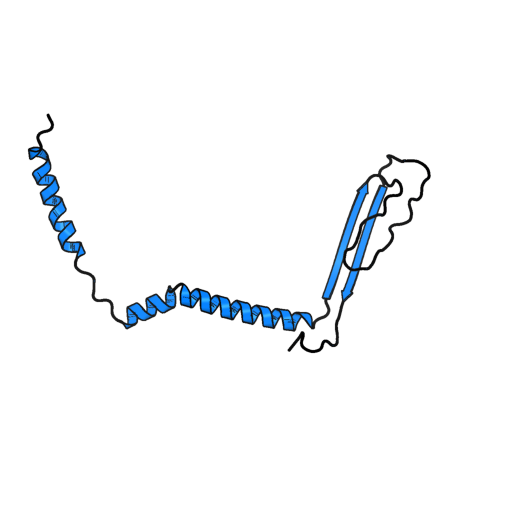A 1 109 ? 22.579 4.140 -22.360 1.00 71.62 109 LEU A O 1
ATOM 841 N N . THR A 1 110 ? 21.819 4.082 -20.245 1.00 72.50 110 THR A N 1
ATOM 842 C CA . THR A 1 110 ? 20.863 2.986 -20.430 1.00 72.50 110 THR A CA 1
ATOM 843 C C . THR A 1 110 ? 19.495 3.453 -19.966 1.00 72.50 110 THR A C 1
ATOM 845 O O . THR A 1 110 ? 19.380 4.123 -18.942 1.00 72.50 110 THR A O 1
ATOM 848 N N . ASN A 1 111 ? 18.455 3.112 -20.720 1.00 74.19 111 ASN A N 1
ATOM 849 C CA . ASN A 1 111 ? 17.074 3.327 -20.322 1.00 74.19 111 ASN A CA 1
ATOM 850 C C . ASN A 1 111 ? 16.267 2.043 -20.518 1.00 74.19 111 ASN A C 1
ATOM 852 O O . ASN A 1 111 ? 16.514 1.262 -21.433 1.00 74.19 111 ASN A O 1
ATOM 856 N N . LEU A 1 112 ? 15.310 1.813 -19.628 1.00 75.19 112 LEU A N 1
ATOM 857 C CA . LEU A 1 112 ? 14.457 0.640 -19.659 1.00 75.19 112 LEU A CA 1
ATOM 858 C C . LEU A 1 112 ? 13.054 1.030 -19.205 1.00 75.19 112 LEU A C 1
ATOM 860 O O . LEU A 1 112 ? 12.855 1.481 -18.080 1.00 75.19 112 LEU A O 1
ATOM 864 N N . GLY A 1 113 ? 12.082 0.853 -20.094 1.00 76.94 113 GLY A N 1
ATOM 865 C CA . GLY A 1 113 ? 10.662 0.972 -19.783 1.00 76.94 113 GLY A CA 1
ATOM 866 C C . GLY A 1 113 ? 10.020 -0.409 -19.750 1.00 76.94 113 GLY A C 1
ATOM 867 O O . GLY A 1 113 ? 10.217 -1.199 -20.670 1.00 76.94 113 GLY A O 1
ATOM 868 N N . ILE A 1 114 ? 9.250 -0.699 -18.704 1.00 77.56 114 ILE A N 1
ATOM 869 C CA . ILE A 1 114 ? 8.531 -1.963 -18.539 1.00 77.56 114 ILE A CA 1
ATOM 870 C C . ILE A 1 114 ? 7.065 -1.660 -18.251 1.00 77.56 114 ILE A C 1
ATOM 872 O O . ILE A 1 114 ? 6.743 -0.901 -17.336 1.00 77.56 114 ILE A O 1
ATOM 876 N N . ALA A 1 115 ? 6.184 -2.311 -19.005 1.00 85.44 115 ALA A N 1
ATOM 877 C CA . ALA A 1 115 ? 4.769 -2.419 -18.698 1.00 85.44 115 ALA A CA 1
ATOM 878 C C . ALA A 1 115 ? 4.426 -3.904 -18.558 1.00 85.44 115 ALA A C 1
ATOM 880 O O . ALA A 1 115 ? 4.674 -4.682 -19.479 1.00 85.44 115 ALA A O 1
ATOM 881 N N . ALA A 1 116 ? 3.886 -4.295 -17.407 1.00 83.94 116 ALA A N 1
ATOM 882 C CA . ALA A 1 116 ? 3.474 -5.665 -17.127 1.00 83.94 116 ALA A CA 1
ATOM 883 C C . ALA A 1 116 ? 2.015 -5.683 -16.672 1.00 83.94 116 ALA A C 1
ATOM 885 O O . ALA A 1 116 ? 1.616 -4.866 -15.841 1.00 83.94 116 ALA A O 1
ATOM 886 N N . LEU A 1 117 ? 1.233 -6.605 -17.229 1.00 89.31 117 LEU A N 1
ATOM 887 C CA . LEU A 1 117 ? -0.151 -6.850 -16.847 1.00 89.31 117 LEU A CA 1
ATOM 888 C C . LEU A 1 117 ? -0.243 -8.273 -16.301 1.00 89.31 117 LEU A C 1
ATOM 890 O O . LEU A 1 117 ? -0.251 -9.231 -17.070 1.00 89.31 117 LEU A O 1
ATOM 894 N N . ASP A 1 118 ? -0.306 -8.386 -14.979 1.00 86.94 118 ASP A N 1
ATOM 895 C CA . ASP A 1 118 ? -0.455 -9.661 -14.287 1.00 86.94 118 ASP A CA 1
ATOM 896 C C . ASP A 1 118 ? -1.933 -9.842 -13.931 1.00 86.94 118 ASP A C 1
ATOM 898 O O . ASP A 1 118 ? -2.519 -8.979 -13.273 1.00 86.94 118 ASP A O 1
ATOM 902 N N . TRP A 1 119 ? -2.556 -10.943 -14.350 1.00 90.12 119 TRP A N 1
ATOM 903 C CA . TRP A 1 119 ? -3.931 -11.243 -13.957 1.00 90.12 119 TRP A CA 1
ATOM 904 C C . TRP A 1 119 ? -4.128 -12.726 -13.692 1.00 90.12 119 TRP A C 1
ATOM 906 O O . TRP A 1 119 ? -3.910 -13.572 -14.559 1.00 90.12 119 TRP A O 1
ATOM 916 N N . GLU A 1 120 ? -4.579 -13.028 -12.483 1.00 86.44 120 GLU A N 1
ATOM 917 C CA . GLU A 1 120 ? -4.944 -14.371 -12.078 1.00 86.44 120 GLU A CA 1
ATOM 918 C C . GLU A 1 120 ? -6.467 -14.511 -12.136 1.00 86.44 120 GLU A C 1
ATOM 920 O O . GLU A 1 120 ? -7.202 -14.119 -11.233 1.00 86.44 120 GLU A O 1
ATOM 925 N N . VAL A 1 121 ? -6.950 -15.055 -13.255 1.00 81.81 121 VAL A N 1
ATOM 926 C CA . VAL A 1 121 ? -8.390 -15.204 -13.525 1.00 81.81 121 VAL A CA 1
ATOM 927 C C . VAL A 1 121 ? -9.053 -16.172 -12.540 1.00 81.81 121 VAL A C 1
ATOM 929 O O . VAL A 1 121 ? -10.252 -16.068 -12.280 1.00 81.81 121 VAL A O 1
ATOM 932 N N . TYR A 1 122 ? -8.287 -17.125 -12.003 1.00 80.56 122 TYR A N 1
ATOM 933 C CA . TYR A 1 122 ? -8.810 -18.177 -11.147 1.00 80.56 122 TYR A CA 1
ATOM 934 C C . TYR A 1 122 ? -7.798 -18.599 -10.076 1.00 80.56 122 TYR A C 1
ATOM 936 O O . TYR A 1 122 ? -6.723 -19.091 -10.408 1.00 80.56 122 TYR A O 1
ATOM 944 N N . ASN A 1 123 ? -8.186 -18.471 -8.803 1.00 78.00 123 ASN A N 1
ATOM 945 C CA . ASN A 1 123 ? -7.422 -18.940 -7.647 1.00 78.00 123 ASN A CA 1
ATOM 946 C C . ASN A 1 123 ? -8.374 -19.557 -6.608 1.00 78.00 123 ASN A C 1
ATOM 948 O O . ASN A 1 123 ? -9.367 -18.941 -6.209 1.00 78.00 123 ASN A O 1
ATOM 952 N N . PHE A 1 124 ? -8.087 -20.783 -6.171 1.00 78.00 124 PHE A N 1
ATOM 953 C CA . PHE A 1 124 ? -8.910 -21.495 -5.196 1.00 78.00 124 PHE A CA 1
ATOM 954 C C . PHE A 1 124 ? -8.668 -20.959 -3.776 1.00 78.00 124 PHE A C 1
ATOM 956 O O . PHE A 1 124 ? -7.686 -21.310 -3.128 1.00 78.00 124 PHE A O 1
ATOM 963 N N . GLY A 1 125 ? -9.607 -20.159 -3.265 1.00 72.06 125 GLY A N 1
ATOM 964 C CA . GLY A 1 125 ? -9.616 -19.712 -1.865 1.00 72.06 125 GLY A CA 1
ATOM 965 C C . GLY A 1 125 ? -8.834 -18.428 -1.574 1.00 72.06 125 GLY A C 1
ATOM 966 O O . GLY A 1 125 ? -8.742 -18.042 -0.414 1.00 72.06 125 GLY A O 1
ATOM 967 N N . ALA A 1 126 ? -8.295 -17.747 -2.591 1.00 71.06 126 ALA A N 1
ATOM 968 C CA . ALA A 1 126 ? -7.602 -16.471 -2.397 1.00 71.06 126 ALA A CA 1
ATOM 969 C C . ALA A 1 126 ? -8.521 -15.240 -2.412 1.00 71.06 126 ALA A C 1
ATOM 971 O O . ALA A 1 126 ? -8.112 -14.212 -1.888 1.00 71.06 126 ALA A O 1
ATOM 972 N N . TYR A 1 127 ? -9.723 -15.323 -3.002 1.00 68.38 127 TYR A N 1
ATOM 973 C CA . TYR A 1 127 ? -10.586 -14.156 -3.275 1.00 68.38 127 TYR A CA 1
ATOM 974 C C . TYR A 1 127 ? -11.972 -14.193 -2.603 1.00 68.38 127 TYR A C 1
ATOM 976 O O . TYR A 1 127 ? -12.775 -13.285 -2.831 1.00 68.38 127 TYR A O 1
ATOM 984 N N . GLY A 1 128 ? -12.272 -15.232 -1.813 1.00 59.16 128 GLY A N 1
ATOM 985 C CA . GLY A 1 128 ? -13.587 -15.483 -1.203 1.00 59.16 128 GLY A CA 1
ATOM 986 C C . GLY A 1 128 ? -13.502 -15.832 0.271 1.00 59.16 128 GLY A C 1
ATOM 987 O O . GLY A 1 128 ? -12.507 -16.483 0.653 1.00 59.16 128 GLY A O 1
#

Radius of gyration: 35.97 Å; chains: 1; bounding box: 65×57×88 Å

pLDDT: mean 75.92, std 14.32, range [45.66, 97.81]